Protein AF-A0A3B8RLW8-F1 (afdb_monomer_lite)

Sequence (137 aa):
NHTSWDNPWIQNKSWFTQDASGNIIHPPGTNWQDVADLNFDNQEMRNEMIKSMKYWVLNADVDGFRCDAADFVPYDFWKQAISELSKIEGKSLILLAEGARSDHFTAGFQMNYSWDFYTTIKNVFRDSYSASYLFST

Foldseek 3Di:
DWAFPPPPCVVVLLQFDADPVSHFADQPPDPPRRITHGDLVDPVNLVVVLVVVVCCCPPVVDQEDEAPPQVSHDLVSLLVSVVSNVPPPPHDHAYEYADDDPSNVVSPHPYYDNVVLVVQVCCVVPVVDDPVVNPVD

Secondary structure (DSSP, 8-state):
-EEETT-GGGGSGGGB-B-TTS-B-PPTTS--TTEEEB-TT-HHHHHHHHHHHHHHHHHS---EEEETTGGGS-HHHHHHHHHHHTTSTT---EEEESS--THHHHHT-SEE--HHHHHHHHHHHHH---GGGGG--

Radius of gyration: 17.68 Å; chains: 1; bounding box: 45×38×46 Å

Structure (mmCIF, N/CA/C/O backbone):
data_AF-A0A3B8RLW8-F1
#
_entry.id   AF-A0A3B8RLW8-F1
#
loop_
_atom_site.group_PDB
_atom_site.id
_atom_site.type_symbol
_atom_site.label_atom_id
_atom_site.label_alt_id
_atom_site.label_comp_id
_atom_site.label_asym_id
_atom_site.label_entity_id
_atom_site.label_seq_id
_atom_site.pdbx_PDB_ins_code
_atom_site.Cartn_x
_atom_site.Cartn_y
_atom_site.Cartn_z
_atom_site.occupancy
_atom_site.B_iso_or_equiv
_atom_site.auth_seq_id
_atom_site.auth_comp_id
_atom_site.auth_asym_id
_atom_site.auth_atom_id
_atom_site.pdbx_PDB_model_num
ATOM 1 N N . ASN A 1 1 ? -4.053 1.262 -2.255 1.00 96.38 1 ASN A N 1
ATOM 2 C CA . ASN A 1 1 ? -3.781 2.569 -2.898 1.00 96.38 1 ASN A CA 1
ATOM 3 C C . ASN A 1 1 ? -5.068 3.237 -3.374 1.00 96.38 1 ASN A C 1
ATOM 5 O O . ASN A 1 1 ? -5.200 4.425 -3.152 1.00 96.38 1 ASN A O 1
ATOM 9 N N . HIS A 1 2 ? -6.022 2.515 -3.962 1.00 98.50 2 HIS A N 1
ATOM 10 C CA . HIS A 1 2 ? -7.277 3.082 -4.470 1.00 98.50 2 HIS A CA 1
ATOM 11 C C . HIS A 1 2 ? -8.492 2.196 -4.131 1.00 98.50 2 HIS A C 1
ATOM 13 O O . HIS A 1 2 ? -8.325 1.071 -3.655 1.00 98.50 2 HIS A O 1
ATOM 19 N N . THR A 1 3 ? -9.709 2.682 -4.383 1.00 98.56 3 THR A N 1
ATOM 20 C CA . THR A 1 3 ? -10.949 1.878 -4.380 1.00 98.56 3 THR A CA 1
ATOM 21 C C . THR A 1 3 ? -11.717 2.074 -5.683 1.00 98.56 3 THR A C 1
ATOM 23 O O . THR A 1 3 ? -11.407 2.979 -6.446 1.00 98.56 3 THR A O 1
ATOM 26 N N . SER A 1 4 ? -12.767 1.293 -5.936 1.00 98.31 4 SER A N 1
ATOM 27 C CA . SER A 1 4 ? -13.720 1.631 -6.999 1.00 98.31 4 SER A CA 1
ATOM 28 C C . SER A 1 4 ? -14.462 2.943 -6.694 1.00 98.31 4 SER A C 1
ATOM 30 O O . SER A 1 4 ? -14.565 3.360 -5.534 1.00 98.31 4 SER A O 1
ATOM 32 N N . TRP A 1 5 ? -15.004 3.585 -7.732 1.00 98.38 5 TRP A N 1
ATOM 33 C CA . TRP A 1 5 ? -15.803 4.817 -7.625 1.00 98.38 5 TRP A CA 1
ATOM 34 C C . TRP A 1 5 ? -17.152 4.649 -6.911 1.00 98.38 5 TRP A C 1
ATOM 36 O O . TRP A 1 5 ? -17.754 5.635 -6.494 1.00 98.38 5 TRP A O 1
ATOM 46 N N . ASP A 1 6 ? -17.641 3.420 -6.777 1.00 98.00 6 ASP A N 1
ATOM 47 C CA . ASP A 1 6 ? -18.875 3.064 -6.068 1.00 98.00 6 ASP A CA 1
ATOM 48 C C . ASP A 1 6 ? -18.611 2.494 -4.664 1.00 98.00 6 ASP A C 1
ATOM 50 O O . ASP A 1 6 ? -19.539 2.066 -3.973 1.00 98.00 6 ASP A O 1
ATOM 54 N N . ASN A 1 7 ? -17.353 2.508 -4.211 1.00 98.44 7 ASN A N 1
ATOM 55 C CA . ASN A 1 7 ? -17.011 2.085 -2.864 1.00 98.44 7 ASN A CA 1
ATOM 56 C C . ASN A 1 7 ? -17.732 2.967 -1.822 1.00 98.44 7 ASN A C 1
ATOM 58 O O . ASN A 1 7 ? -17.714 4.194 -1.946 1.00 98.44 7 ASN A O 1
ATOM 62 N N . PRO A 1 8 ? -18.304 2.391 -0.746 1.00 98.31 8 PRO A N 1
ATOM 63 C CA . PRO A 1 8 ? -18.995 3.165 0.286 1.00 98.31 8 PRO A CA 1
ATOM 64 C C . PRO A 1 8 ? -18.164 4.295 0.915 1.00 98.31 8 PRO A C 1
ATOM 66 O O . PRO A 1 8 ? -18.730 5.291 1.367 1.00 98.31 8 PRO A O 1
ATOM 69 N N . TRP A 1 9 ? -16.832 4.183 0.929 1.00 98.38 9 TRP A N 1
ATOM 70 C CA . TRP A 1 9 ? -15.943 5.215 1.461 1.00 98.38 9 TRP A CA 1
ATOM 71 C C . TRP A 1 9 ? -15.991 6.517 0.664 1.00 98.38 9 TRP A C 1
ATOM 73 O O . TRP A 1 9 ? -15.675 7.551 1.240 1.00 98.38 9 TRP A O 1
ATOM 83 N N . ILE A 1 10 ? -16.443 6.514 -0.598 1.00 98.00 10 ILE A N 1
ATOM 84 C CA . ILE A 1 10 ? -16.569 7.714 -1.451 1.00 98.00 10 ILE A CA 1
ATOM 85 C C . ILE A 1 10 ? -17.413 8.820 -0.802 1.00 98.00 10 ILE A C 1
ATOM 87 O O . ILE A 1 10 ? -17.213 10.003 -1.083 1.00 98.00 10 ILE A O 1
ATOM 91 N N . GLN A 1 11 ? -18.320 8.463 0.115 1.00 97.25 11 GLN A N 1
ATOM 92 C CA . GLN A 1 11 ? -19.075 9.437 0.910 1.00 97.25 11 GLN A CA 1
ATOM 93 C C . GLN A 1 11 ? -18.160 10.321 1.783 1.00 97.25 11 GLN A C 1
ATOM 95 O O . GLN A 1 11 ? -18.467 11.487 2.023 1.00 97.25 11 GLN A O 1
ATOM 100 N N . ASN A 1 12 ? -17.001 9.804 2.198 1.00 98.00 12 ASN A N 1
ATOM 101 C CA . ASN A 1 12 ? -15.956 10.523 2.922 1.00 98.00 12 ASN A CA 1
ATOM 102 C C . ASN A 1 12 ? -14.918 11.078 1.940 1.00 98.00 12 ASN A C 1
ATOM 104 O O . ASN A 1 12 ? -13.799 10.579 1.858 1.00 98.00 12 ASN A O 1
ATOM 108 N N . LYS A 1 13 ? -15.254 12.137 1.195 1.00 97.69 13 LYS A N 1
ATOM 109 C CA . LYS A 1 13 ? -14.352 12.684 0.160 1.00 97.69 13 LYS A CA 1
ATOM 110 C C . LYS A 1 13 ? -12.928 12.980 0.654 1.00 97.69 13 LYS A C 1
ATOM 112 O O . LYS A 1 13 ? -11.983 12.834 -0.112 1.00 97.69 13 LYS A O 1
ATOM 117 N N . SER A 1 14 ? -12.751 13.383 1.916 1.00 98.19 14 SER A N 1
ATOM 118 C CA . SER A 1 14 ? -11.433 13.672 2.511 1.00 98.19 14 SER A CA 1
ATOM 119 C C . SER A 1 14 ? -10.517 12.448 2.642 1.00 98.19 14 SER A C 1
ATOM 121 O O . SER A 1 14 ? -9.323 12.613 2.892 1.00 98.19 14 SER A O 1
ATOM 123 N N . TRP A 1 15 ? -11.056 11.235 2.494 1.00 98.69 15 TRP A N 1
ATOM 124 C CA . TRP A 1 15 ? -10.301 9.980 2.465 1.00 98.69 15 TRP A CA 1
ATOM 125 C C . TRP A 1 15 ? -9.667 9.708 1.099 1.00 98.69 15 TRP A C 1
ATOM 127 O O . TRP A 1 15 ? -8.902 8.757 0.962 1.00 98.69 15 TRP A O 1
ATOM 137 N N . PHE A 1 16 ? -9.959 10.544 0.104 1.00 98.81 16 PHE A N 1
ATOM 138 C CA . PHE A 1 16 ? -9.465 10.428 -1.259 1.00 98.81 16 PHE A CA 1
ATOM 139 C C . PHE A 1 16 ? -8.644 11.647 -1.656 1.00 98.81 16 PHE A C 1
ATOM 141 O O . PHE A 1 16 ? -8.858 12.752 -1.144 1.00 98.81 16 PHE A O 1
ATOM 148 N N . THR A 1 17 ? -7.704 11.443 -2.574 1.00 98.50 17 THR A N 1
ATOM 149 C CA . THR A 1 17 ? -6.955 12.535 -3.194 1.00 98.50 17 THR A CA 1
ATOM 150 C C . THR A 1 17 ? -7.911 13.355 -4.054 1.00 98.50 17 THR A C 1
ATOM 152 O O . THR A 1 17 ? -8.772 12.805 -4.748 1.00 98.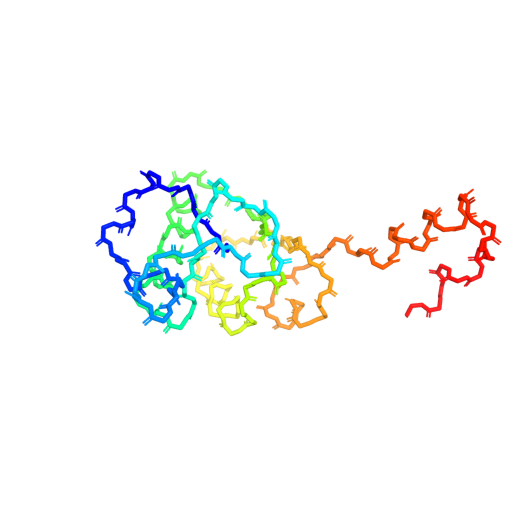50 17 THR A O 1
ATOM 155 N N . GLN A 1 18 ? -7.784 14.680 -3.996 1.00 98.38 18 GLN A N 1
ATOM 156 C CA . GLN A 1 18 ? -8.669 15.606 -4.697 1.00 98.38 18 GLN A CA 1
ATOM 157 C C . GLN A 1 18 ? -7.886 16.564 -5.594 1.00 98.38 18 GLN A C 1
ATOM 159 O O . GLN A 1 18 ? -6.755 16.940 -5.286 1.00 98.38 18 GLN A O 1
ATOM 164 N N . ASP A 1 19 ? -8.510 16.984 -6.692 1.00 97.50 19 ASP A N 1
ATOM 165 C CA . ASP A 1 19 ? -8.034 18.108 -7.491 1.00 97.50 19 ASP A CA 1
ATOM 166 C C . ASP A 1 19 ? -8.255 19.452 -6.768 1.00 97.50 19 ASP A C 1
ATOM 168 O O . ASP A 1 19 ? -8.865 19.539 -5.700 1.00 97.50 19 ASP A O 1
ATOM 172 N N . ALA A 1 20 ? -7.788 20.543 -7.380 1.00 97.19 20 ALA A N 1
ATOM 173 C CA . ALA A 1 20 ? -7.939 21.891 -6.830 1.00 97.19 20 ALA A CA 1
ATOM 174 C C . ALA A 1 20 ? -9.404 22.362 -6.693 1.00 97.19 20 ALA A C 1
ATOM 176 O O . ALA A 1 20 ? -9.663 23.350 -6.010 1.00 97.19 20 ALA A O 1
ATOM 177 N N . SER A 1 21 ? -10.353 21.682 -7.342 1.00 97.50 21 SER A N 1
ATOM 178 C CA . SER A 1 21 ? -11.790 21.962 -7.249 1.00 97.50 21 SER A CA 1
ATOM 179 C C . SER A 1 21 ? -12.496 21.077 -6.212 1.00 97.50 21 SER A C 1
ATOM 181 O O . SER A 1 21 ? -13.708 21.201 -6.032 1.00 97.50 21 SER A O 1
ATOM 183 N N . GLY A 1 22 ? -11.766 20.195 -5.518 1.00 96.75 22 GLY A N 1
ATOM 184 C CA . GLY A 1 22 ? -12.314 19.269 -4.528 1.00 96.75 22 GLY A CA 1
ATOM 185 C C . GLY A 1 22 ? -12.973 18.022 -5.130 1.00 96.75 22 GLY A C 1
ATOM 186 O O . GLY A 1 22 ? -13.745 17.337 -4.447 1.00 96.75 22 GLY A O 1
ATOM 187 N N . ASN A 1 23 ? -12.721 17.718 -6.408 1.00 97.94 23 ASN A N 1
ATOM 188 C CA . ASN A 1 23 ? -13.180 16.473 -7.021 1.00 97.94 23 ASN A CA 1
ATOM 189 C C . ASN A 1 23 ? -12.194 15.353 -6.712 1.00 97.94 23 ASN A C 1
ATOM 191 O O . ASN A 1 23 ? -10.988 15.556 -6.808 1.00 97.94 23 ASN A O 1
ATOM 195 N N . ILE A 1 24 ? -12.706 14.167 -6.387 1.00 98.56 24 ILE A N 1
ATOM 196 C CA . ILE A 1 24 ? -11.872 12.973 -6.227 1.00 98.56 24 ILE A CA 1
ATOM 197 C C . ILE A 1 24 ? -11.243 12.620 -7.577 1.00 98.56 24 ILE A C 1
ATOM 199 O O . ILE A 1 24 ? -11.927 12.660 -8.601 1.00 98.56 24 ILE A O 1
ATOM 203 N N . ILE A 1 25 ? -9.964 12.256 -7.565 1.00 98.56 25 ILE A N 1
ATOM 204 C CA . ILE A 1 25 ? -9.215 11.863 -8.761 1.00 98.56 25 ILE A CA 1
ATOM 205 C C . ILE A 1 25 ? -8.792 10.394 -8.706 1.00 98.56 25 ILE A C 1
ATOM 207 O O . ILE A 1 25 ? -8.769 9.769 -7.645 1.00 98.56 25 ILE A O 1
ATOM 211 N N . HIS A 1 26 ? -8.450 9.841 -9.867 1.00 98.44 26 HIS A N 1
ATOM 212 C CA . HIS A 1 26 ? -7.753 8.561 -9.953 1.00 98.44 26 HIS A CA 1
ATOM 213 C C . HIS A 1 26 ? -6.262 8.719 -9.596 1.00 98.44 26 HIS A C 1
ATOM 215 O O . HIS A 1 26 ? -5.766 9.850 -9.558 1.00 98.44 26 HIS A O 1
ATOM 221 N N . PRO A 1 27 ? -5.520 7.616 -9.363 1.00 98.19 27 PRO A N 1
ATOM 222 C CA . PRO A 1 27 ? -4.117 7.682 -8.956 1.00 98.19 27 PRO A CA 1
ATOM 223 C C . PRO A 1 27 ? -3.255 8.502 -9.933 1.00 98.19 27 PRO A C 1
ATOM 225 O O . PRO A 1 27 ? -3.155 8.139 -11.116 1.00 98.19 27 PRO A O 1
ATOM 228 N N . PRO A 1 28 ? -2.622 9.604 -9.480 1.00 96.00 28 PRO A N 1
ATOM 229 C CA . PRO A 1 28 ? -1.829 10.472 -10.345 1.00 96.00 28 PRO A CA 1
ATOM 230 C C . PRO A 1 28 ? -0.703 9.725 -11.067 1.00 96.00 28 PRO A C 1
ATOM 232 O O . PRO A 1 28 ? -0.074 8.825 -10.518 1.00 96.00 28 PRO A O 1
ATOM 235 N N . GLY A 1 29 ? -0.425 10.111 -12.316 1.00 96.06 29 GLY A N 1
ATOM 236 C CA . GLY A 1 29 ? 0.623 9.477 -13.129 1.00 96.06 29 GLY A CA 1
ATOM 237 C C . GLY A 1 29 ? 0.244 8.111 -13.713 1.00 96.06 29 GLY A C 1
ATOM 238 O O . GLY A 1 29 ? 1.084 7.468 -14.338 1.00 96.06 29 GLY A O 1
ATOM 239 N N . THR A 1 30 ? -1.010 7.681 -13.555 1.00 96.94 30 THR A N 1
ATOM 240 C CA . THR A 1 30 ? -1.536 6.429 -14.117 1.00 96.94 30 THR A CA 1
ATOM 241 C C . THR A 1 30 ? -2.662 6.686 -15.122 1.00 96.94 30 THR A C 1
ATOM 243 O O . THR A 1 30 ? -3.159 7.806 -15.271 1.00 96.94 30 THR A O 1
ATOM 246 N N . ASN A 1 31 ? -3.088 5.624 -15.807 1.00 96.56 31 ASN A N 1
ATOM 247 C CA . ASN A 1 31 ? -4.283 5.594 -16.649 1.00 96.56 31 ASN A CA 1
ATOM 248 C C . ASN A 1 31 ? -5.450 4.815 -16.007 1.00 96.56 31 ASN A C 1
ATOM 250 O O . ASN A 1 31 ? -6.366 4.413 -16.724 1.00 96.56 31 ASN A O 1
ATOM 254 N N . TRP A 1 32 ? -5.421 4.588 -14.690 1.00 97.88 32 TRP A N 1
ATOM 255 C CA . TRP A 1 32 ? -6.399 3.770 -13.959 1.00 97.88 32 TRP A CA 1
ATOM 256 C C . TRP A 1 32 ? -7.692 4.548 -13.676 1.00 97.88 32 TRP A C 1
ATOM 258 O O . TRP A 1 32 ? -7.999 4.896 -12.542 1.00 97.88 32 TRP A O 1
ATOM 268 N N . GLN A 1 33 ? -8.428 4.896 -14.731 1.00 97.75 33 GLN A N 1
ATOM 269 C CA . GLN A 1 33 ? -9.611 5.767 -14.646 1.00 97.75 33 GLN A CA 1
ATOM 270 C C . GLN A 1 33 ? -10.827 5.108 -13.975 1.00 97.75 33 GLN A C 1
ATOM 272 O O . GLN A 1 33 ? -11.813 5.777 -13.681 1.00 97.75 33 GLN A O 1
ATOM 277 N N . ASP A 1 34 ? -10.783 3.804 -13.738 1.00 97.94 34 ASP A N 1
ATOM 278 C CA . ASP A 1 34 ? -11.833 3.000 -13.116 1.00 97.94 34 ASP A CA 1
ATOM 279 C C . ASP A 1 34 ? -11.768 2.976 -11.578 1.00 97.94 34 ASP A C 1
ATOM 281 O O . ASP A 1 34 ? -12.665 2.428 -10.933 1.00 97.94 34 ASP A O 1
ATOM 285 N N . VAL A 1 35 ? -10.756 3.615 -10.984 1.00 98.62 35 VAL A N 1
ATOM 286 C CA . VAL A 1 35 ? -10.529 3.637 -9.534 1.00 98.62 35 VAL A CA 1
ATOM 287 C C . VAL A 1 35 ? -10.235 5.044 -9.005 1.00 98.62 35 VAL A C 1
ATOM 289 O O . VAL A 1 35 ? -9.686 5.898 -9.697 1.00 98.62 35 VAL A O 1
ATOM 292 N N . ALA A 1 36 ? -10.590 5.269 -7.743 1.00 98.75 36 ALA A N 1
ATOM 293 C CA . ALA A 1 36 ? -10.430 6.505 -6.991 1.00 98.75 36 ALA A CA 1
ATOM 294 C C . ALA A 1 36 ? -9.252 6.402 -6.010 1.00 98.75 36 ALA A C 1
ATOM 296 O O . ALA A 1 36 ? -9.182 5.462 -5.214 1.00 98.75 36 ALA A O 1
ATOM 297 N N . ASP A 1 37 ? -8.339 7.370 -6.046 1.00 98.75 37 ASP A N 1
ATOM 298 C CA . ASP A 1 37 ? -7.099 7.366 -5.264 1.00 98.75 37 ASP A CA 1
ATOM 299 C C . ASP A 1 37 ? -7.332 7.691 -3.786 1.00 98.75 37 ASP A C 1
ATOM 301 O O . ASP A 1 37 ? -7.958 8.701 -3.459 1.00 98.75 37 ASP A O 1
ATOM 305 N N . LEU A 1 38 ? -6.814 6.861 -2.879 1.00 98.75 38 LEU A N 1
ATOM 306 C CA . LEU A 1 38 ? -6.930 7.101 -1.441 1.00 98.75 38 LEU A CA 1
ATOM 307 C C . LEU A 1 38 ? -5.873 8.100 -0.967 1.00 98.75 38 LEU A C 1
ATOM 309 O O . LEU A 1 38 ? -4.689 7.977 -1.270 1.00 98.75 38 LEU A O 1
ATOM 313 N N . ASN A 1 39 ? -6.292 9.028 -0.113 1.00 98.62 39 ASN A N 1
ATOM 314 C CA . ASN A 1 39 ? -5.418 10.016 0.498 1.00 98.62 39 ASN A CA 1
ATOM 315 C C . ASN A 1 39 ? -4.787 9.473 1.789 1.00 98.62 39 ASN A C 1
ATOM 317 O O . ASN A 1 39 ? -5.415 9.477 2.851 1.00 98.62 39 ASN A O 1
ATOM 321 N N . PHE A 1 40 ? -3.524 9.053 1.716 1.00 98.50 40 PHE A N 1
ATOM 322 C CA . PHE A 1 40 ? -2.772 8.540 2.868 1.00 98.50 40 PHE A CA 1
ATOM 323 C C . PHE A 1 40 ? -2.293 9.612 3.861 1.00 98.50 40 PHE A C 1
ATOM 325 O O . PHE A 1 40 ? -1.757 9.248 4.905 1.00 98.50 40 PHE A O 1
ATOM 332 N N . ASP A 1 41 ? -2.559 10.899 3.627 1.00 98.31 41 ASP A N 1
ATOM 333 C CA . ASP A 1 41 ? -2.407 11.926 4.667 1.00 98.31 41 ASP A CA 1
ATOM 334 C C . ASP A 1 41 ? -3.597 11.919 5.647 1.00 98.31 41 ASP A C 1
ATOM 336 O O . ASP A 1 41 ? -3.518 12.462 6.752 1.00 98.31 41 ASP A O 1
ATOM 340 N N . ASN A 1 42 ? -4.715 11.277 5.280 1.00 98.62 42 ASN A N 1
ATOM 341 C CA . ASN A 1 42 ? -5.890 11.174 6.137 1.00 98.62 42 ASN A CA 1
ATOM 342 C C . ASN A 1 42 ? -5.734 10.052 7.179 1.00 98.62 42 ASN A C 1
ATOM 344 O O . ASN A 1 42 ? -5.801 8.859 6.869 1.00 98.62 42 ASN A O 1
ATOM 348 N N . GLN A 1 43 ? -5.581 10.434 8.448 1.00 98.50 43 GLN A N 1
ATOM 349 C CA . GLN A 1 43 ? -5.331 9.470 9.519 1.00 98.50 43 GLN A CA 1
ATOM 350 C C . GLN A 1 43 ? -6.541 8.583 9.860 1.00 98.50 43 GLN A C 1
ATOM 352 O O . GLN A 1 43 ? -6.355 7.438 10.275 1.00 98.50 43 GLN A O 1
ATOM 357 N N . GLU A 1 44 ? -7.771 9.069 9.671 1.00 98.69 44 GLU A N 1
ATOM 358 C CA . GLU A 1 44 ? -8.983 8.267 9.887 1.00 98.69 44 GLU A CA 1
ATOM 359 C C . GLU A 1 44 ? -9.085 7.147 8.848 1.00 98.69 44 GLU A C 1
ATOM 361 O O . GLU A 1 44 ? -9.288 5.989 9.216 1.00 98.69 44 GLU A O 1
ATOM 366 N N . MET A 1 45 ? -8.832 7.467 7.575 1.00 98.56 45 MET A N 1
ATOM 367 C CA . MET A 1 45 ? -8.770 6.486 6.491 1.00 98.56 45 MET A CA 1
ATOM 368 C C . MET A 1 45 ? -7.700 5.423 6.764 1.00 98.56 45 MET A C 1
ATOM 370 O O . MET A 1 45 ? -7.983 4.227 6.691 1.00 98.56 45 MET A O 1
ATOM 374 N N . ARG A 1 46 ? -6.482 5.837 7.157 1.00 98.81 46 ARG A N 1
ATOM 375 C CA . ARG A 1 46 ? -5.398 4.901 7.517 1.00 98.81 46 ARG A CA 1
ATOM 376 C C . ARG A 1 46 ? -5.829 3.933 8.611 1.00 98.81 46 ARG A C 1
ATOM 378 O O . ARG A 1 46 ? -5.578 2.732 8.507 1.00 98.81 46 ARG A O 1
ATOM 385 N N . ASN A 1 47 ? -6.479 4.446 9.653 1.00 98.81 47 ASN A N 1
ATOM 386 C CA . ASN A 1 47 ? -6.948 3.627 10.763 1.00 98.81 47 ASN A CA 1
ATOM 387 C C . ASN A 1 47 ? -8.034 2.635 10.312 1.00 98.81 47 ASN A C 1
ATOM 389 O O . ASN A 1 47 ? -7.992 1.475 10.725 1.00 98.81 47 ASN A O 1
ATOM 393 N N . GLU A 1 48 ? -8.958 3.043 9.436 1.00 98.69 48 GLU A N 1
ATOM 394 C CA . GLU A 1 48 ? -9.985 2.145 8.894 1.00 98.69 48 GLU A CA 1
ATOM 395 C C . GLU A 1 48 ? -9.391 1.078 7.958 1.00 98.69 48 GLU A C 1
ATOM 397 O O . GLU A 1 48 ? -9.794 -0.086 8.014 1.00 98.69 48 GLU A O 1
ATOM 402 N N . MET A 1 49 ? -8.373 1.418 7.161 1.00 98.75 49 MET A N 1
ATOM 403 C CA . MET A 1 49 ? -7.629 0.448 6.350 1.00 98.75 49 MET A CA 1
ATOM 404 C C . MET A 1 49 ? -6.941 -0.599 7.234 1.00 98.75 49 MET A C 1
ATOM 406 O O . MET A 1 49 ? -7.105 -1.800 7.021 1.00 98.75 49 MET A O 1
ATOM 410 N N . ILE A 1 50 ? -6.227 -0.169 8.281 1.00 98.88 50 ILE A N 1
ATOM 411 C CA . ILE A 1 50 ? -5.570 -1.082 9.231 1.00 98.88 50 ILE A CA 1
ATOM 412 C C . ILE A 1 50 ? -6.606 -1.959 9.940 1.00 98.88 50 ILE A C 1
ATOM 414 O O . ILE A 1 50 ? -6.404 -3.164 10.083 1.00 98.88 50 ILE A O 1
ATOM 418 N N . LYS A 1 51 ? -7.736 -1.384 10.359 1.00 98.81 51 LYS A N 1
ATOM 419 C CA . LYS A 1 51 ? -8.852 -2.133 10.947 1.00 98.81 51 LYS A CA 1
ATOM 420 C C . LYS A 1 51 ? -9.406 -3.178 9.976 1.00 98.81 51 LYS A C 1
ATOM 422 O O . LYS A 1 51 ? -9.653 -4.306 10.394 1.00 98.81 51 LYS A O 1
ATOM 427 N N . SER A 1 52 ? -9.532 -2.839 8.696 1.00 98.44 52 SER A N 1
ATOM 428 C CA . SER A 1 52 ? -9.964 -3.768 7.645 1.00 98.44 52 SER A CA 1
ATOM 429 C C . SER A 1 52 ? -8.963 -4.913 7.456 1.00 98.44 52 SER A C 1
ATOM 431 O O . SER A 1 52 ? -9.364 -6.072 7.388 1.00 98.44 52 SER A O 1
ATOM 433 N N . MET A 1 53 ? -7.655 -4.634 7.462 1.00 98.69 53 MET A N 1
ATOM 434 C CA . MET A 1 53 ? -6.624 -5.682 7.427 1.00 98.69 53 MET A CA 1
ATOM 435 C C . MET A 1 53 ? -6.693 -6.586 8.669 1.00 98.69 53 MET A C 1
ATOM 437 O O . MET A 1 53 ? -6.689 -7.810 8.543 1.00 98.69 53 MET A O 1
ATOM 441 N N . LYS A 1 54 ? -6.826 -6.007 9.873 1.00 98.69 54 LYS A N 1
ATOM 442 C CA . LYS A 1 54 ? -6.989 -6.772 11.123 1.00 98.69 54 LYS A CA 1
ATOM 443 C C . LYS A 1 54 ? -8.237 -7.650 11.096 1.00 98.69 54 LYS A C 1
ATOM 445 O O . LYS A 1 54 ? -8.185 -8.772 11.589 1.00 98.69 54 LYS A O 1
ATOM 450 N N . TYR A 1 55 ? -9.341 -7.172 10.517 1.00 98.62 55 TYR A N 1
ATOM 451 C CA . TYR A 1 55 ? -10.567 -7.959 10.389 1.00 98.62 55 TYR A CA 1
ATOM 452 C C . TYR A 1 55 ? -10.308 -9.280 9.660 1.00 98.62 55 TYR A C 1
ATOM 454 O O . TYR A 1 55 ? -10.686 -10.326 10.183 1.00 98.62 55 TYR A O 1
ATOM 462 N N . TRP A 1 56 ? -9.614 -9.247 8.519 1.00 98.69 56 TRP A N 1
ATOM 463 C CA . TRP A 1 56 ? -9.290 -10.456 7.758 1.00 98.69 56 TRP A CA 1
ATOM 464 C C . TRP A 1 56 ? -8.419 -11.432 8.548 1.00 98.69 56 TRP A C 1
ATOM 466 O O . TRP A 1 56 ? -8.701 -12.626 8.552 1.00 98.69 56 TRP A O 1
ATOM 476 N N . VAL A 1 57 ? -7.414 -10.939 9.274 1.00 98.44 57 VAL A N 1
ATOM 477 C CA . VAL A 1 57 ? -6.559 -11.802 10.107 1.00 98.44 57 VAL A CA 1
ATOM 478 C C . VAL A 1 57 ? -7.347 -12.427 11.259 1.00 98.44 57 VAL A C 1
ATOM 480 O O . VAL A 1 57 ? -7.207 -13.613 11.523 1.00 98.44 57 VAL A O 1
ATOM 483 N N . LEU A 1 58 ? -8.180 -11.645 11.949 1.00 98.25 58 LEU A N 1
ATOM 484 C CA . LEU A 1 58 ? -8.861 -12.087 13.170 1.00 98.25 58 LEU A CA 1
ATOM 485 C C . LEU A 1 58 ? -10.127 -12.912 12.905 1.00 98.25 58 LEU A C 1
ATOM 487 O O . LEU A 1 58 ? -10.477 -13.755 13.723 1.00 98.25 58 LEU A O 1
ATOM 491 N N . ASN A 1 59 ? -10.839 -12.649 11.806 1.00 98.31 59 ASN A N 1
ATOM 492 C CA . ASN A 1 59 ? -12.154 -13.248 11.542 1.00 98.31 59 ASN A CA 1
ATOM 493 C C . ASN A 1 59 ? -12.126 -14.275 10.412 1.00 98.31 59 ASN A C 1
ATOM 495 O O . ASN A 1 59 ? -12.950 -15.185 10.407 1.00 98.31 59 ASN A O 1
ATOM 499 N N . ALA A 1 60 ? -11.210 -14.123 9.455 1.00 97.69 60 ALA A N 1
ATOM 500 C CA . ALA A 1 60 ? -11.039 -15.066 8.352 1.00 97.69 60 ALA A CA 1
ATOM 501 C C . ALA A 1 60 ? -9.742 -15.879 8.465 1.00 97.69 60 ALA A C 1
ATOM 503 O O . ALA A 1 60 ? -9.462 -16.692 7.591 1.00 97.69 60 ALA A O 1
ATOM 504 N N . ASP A 1 61 ? -8.970 -15.659 9.532 1.00 97.75 61 ASP A N 1
ATOM 505 C CA . ASP A 1 61 ? -7.779 -16.428 9.889 1.00 97.75 61 ASP A CA 1
ATOM 506 C C . ASP A 1 61 ? -6.668 -16.434 8.824 1.00 97.75 61 ASP A C 1
ATOM 508 O O . ASP A 1 61 ? -5.819 -17.317 8.827 1.00 97.75 61 ASP A O 1
ATOM 512 N N . VAL A 1 62 ? -6.624 -15.434 7.932 1.00 98.44 62 VAL A N 1
ATOM 513 C CA . VAL A 1 62 ? -5.614 -15.387 6.861 1.00 98.44 62 VAL A CA 1
ATOM 514 C C . VAL A 1 62 ? -4.191 -15.276 7.417 1.00 98.44 62 VAL A C 1
ATOM 516 O O . VAL A 1 62 ? -3.946 -14.617 8.431 1.00 98.44 62 VAL A O 1
ATOM 519 N N . ASP A 1 63 ? -3.238 -15.875 6.705 1.00 98.44 63 ASP A N 1
ATOM 520 C CA . ASP A 1 63 ? -1.829 -15.940 7.117 1.00 98.44 63 ASP A CA 1
ATOM 521 C C . ASP A 1 63 ? -0.951 -14.864 6.474 1.00 98.44 63 ASP A C 1
ATOM 523 O O . ASP A 1 63 ? 0.270 -14.883 6.613 1.00 98.44 63 ASP A O 1
ATOM 527 N N . GLY A 1 64 ? -1.532 -13.918 5.736 1.00 98.25 64 GLY A N 1
ATOM 528 C CA . GLY A 1 64 ? -0.731 -12.930 5.033 1.00 98.25 64 GLY A CA 1
ATOM 529 C C . GLY A 1 64 ? -1.482 -12.059 4.044 1.00 98.25 64 GLY A C 1
ATOM 530 O O . GLY A 1 64 ? -2.678 -12.227 3.809 1.00 98.25 64 GLY A O 1
ATOM 531 N N . PHE A 1 65 ? -0.737 -11.134 3.443 1.00 98.81 65 PHE A N 1
ATOM 532 C CA . PHE A 1 65 ? -1.230 -10.210 2.431 1.00 98.81 65 PHE A CA 1
ATOM 533 C C . PHE A 1 65 ? -0.222 -10.048 1.300 1.00 98.81 65 PHE A C 1
ATOM 535 O O . PHE A 1 65 ? 0.977 -9.866 1.524 1.00 98.81 65 PHE A O 1
ATOM 542 N N . ARG A 1 66 ? -0.742 -10.015 0.073 1.00 98.69 66 ARG A N 1
ATOM 543 C CA . ARG A 1 66 ? -0.074 -9.379 -1.059 1.00 98.69 66 ARG A CA 1
ATOM 544 C C . ARG A 1 66 ? -0.652 -7.975 -1.202 1.00 98.69 66 ARG A C 1
ATOM 546 O O . ARG A 1 66 ? -1.841 -7.832 -1.472 1.00 98.69 66 ARG A O 1
ATOM 553 N N . CYS A 1 67 ? 0.178 -6.955 -1.034 1.00 98.62 67 CYS A N 1
ATOM 554 C CA . CYS A 1 67 ? -0.227 -5.555 -1.112 1.00 98.62 67 CYS A CA 1
ATOM 555 C C . CYS A 1 67 ? -0.008 -5.011 -2.525 1.00 98.62 67 CYS A C 1
ATOM 557 O O . CYS A 1 67 ? 1.128 -4.954 -2.991 1.00 98.62 67 CYS A O 1
ATOM 559 N N . ASP A 1 68 ? -1.102 -4.638 -3.185 1.00 98.31 68 ASP A N 1
ATOM 560 C CA . ASP A 1 68 ? -1.120 -4.087 -4.542 1.00 98.31 68 ASP A CA 1
ATOM 561 C C . ASP A 1 68 ? -0.470 -2.708 -4.638 1.00 98.31 68 ASP A C 1
ATOM 563 O O . ASP A 1 68 ? -0.638 -1.887 -3.727 1.00 98.31 68 ASP A O 1
ATOM 567 N N . ALA A 1 69 ? 0.270 -2.492 -5.733 1.00 97.12 69 ALA A N 1
ATOM 568 C CA . ALA A 1 69 ? 0.921 -1.235 -6.087 1.00 97.12 69 ALA A CA 1
ATOM 569 C C . ALA A 1 69 ? 1.541 -0.539 -4.862 1.00 97.12 69 ALA A C 1
ATOM 571 O O . ALA A 1 69 ? 1.316 0.645 -4.601 1.00 97.12 69 ALA A O 1
ATOM 572 N N . ALA A 1 70 ? 2.304 -1.297 -4.070 1.00 98.19 70 ALA A N 1
ATOM 573 C CA . ALA A 1 70 ? 2.769 -0.889 -2.749 1.00 98.19 70 ALA A CA 1
ATOM 574 C C . ALA A 1 70 ? 3.651 0.369 -2.794 1.00 98.19 70 ALA A C 1
ATOM 576 O O . ALA A 1 70 ? 3.687 1.126 -1.822 1.00 98.19 70 ALA A O 1
ATOM 577 N N . ASP A 1 71 ? 4.315 0.619 -3.927 1.00 97.31 71 ASP A N 1
ATOM 578 C CA . ASP A 1 71 ? 5.110 1.826 -4.185 1.00 97.31 71 ASP A CA 1
ATOM 579 C C . ASP A 1 71 ? 4.263 3.114 -4.237 1.00 97.31 71 ASP A C 1
ATOM 581 O O . ASP A 1 71 ? 4.785 4.188 -3.939 1.00 97.31 71 ASP A O 1
ATOM 585 N N . PHE A 1 72 ? 2.960 3.021 -4.541 1.00 97.75 72 PHE A N 1
ATOM 586 C CA . PHE A 1 72 ? 2.013 4.151 -4.518 1.00 97.75 72 PHE A CA 1
ATOM 587 C C . PHE A 1 72 ? 1.513 4.482 -3.109 1.00 97.75 72 PHE A C 1
ATOM 589 O O . PHE A 1 72 ? 0.785 5.452 -2.919 1.00 97.75 72 PHE A O 1
ATOM 596 N N . VAL A 1 73 ? 1.879 3.679 -2.111 1.00 98.50 73 VAL A N 1
ATOM 597 C CA . VAL A 1 73 ? 1.484 3.891 -0.721 1.00 98.50 73 VAL A CA 1
ATOM 598 C C . VAL A 1 73 ? 2.710 4.340 0.096 1.00 98.50 73 VAL A C 1
ATOM 600 O O . VAL A 1 73 ? 3.801 3.765 -0.052 1.00 98.50 73 VAL A O 1
ATOM 603 N N . PRO A 1 74 ? 2.581 5.374 0.950 1.00 98.44 74 PRO A N 1
ATOM 604 C CA . PRO A 1 74 ? 3.698 5.886 1.737 1.00 98.44 74 PRO A CA 1
ATOM 605 C C . PRO A 1 74 ? 4.321 4.839 2.666 1.00 98.44 74 PRO A C 1
ATOM 607 O O . PRO A 1 74 ? 3.635 4.008 3.266 1.00 98.44 74 PRO A O 1
ATOM 610 N N . TYR A 1 75 ? 5.645 4.904 2.814 1.00 98.56 75 TYR A N 1
ATOM 611 C CA . TYR A 1 75 ? 6.413 4.024 3.699 1.00 98.56 75 TYR A CA 1
ATOM 612 C C . TYR A 1 75 ? 5.911 4.045 5.151 1.00 98.56 75 TYR A C 1
ATOM 614 O O . TYR A 1 75 ? 5.822 3.004 5.802 1.00 98.56 75 TYR A O 1
ATOM 622 N N . ASP A 1 76 ? 5.576 5.222 5.679 1.00 98.62 76 ASP A N 1
ATOM 623 C CA . ASP A 1 76 ? 5.167 5.386 7.071 1.00 98.62 76 ASP A CA 1
ATOM 624 C C . ASP A 1 76 ? 3.792 4.757 7.349 1.00 98.62 76 ASP A C 1
ATOM 626 O O . ASP A 1 76 ? 3.577 4.228 8.444 1.00 98.62 76 ASP A O 1
ATOM 630 N N . PHE A 1 77 ? 2.891 4.730 6.358 1.00 98.81 77 PHE A N 1
ATOM 631 C CA . PHE A 1 77 ? 1.673 3.927 6.441 1.00 98.81 77 PHE A CA 1
ATOM 632 C C . PHE A 1 77 ? 2.001 2.442 6.546 1.00 98.81 77 PHE A C 1
ATOM 634 O O . PHE A 1 77 ? 1.495 1.782 7.454 1.00 98.81 77 PHE A O 1
ATOM 641 N N . TRP A 1 78 ? 2.865 1.917 5.674 1.00 98.81 78 TRP A N 1
ATOM 642 C CA . TRP A 1 78 ? 3.225 0.500 5.725 1.00 98.81 78 TRP A CA 1
ATOM 643 C C . TRP A 1 78 ? 3.860 0.119 7.055 1.00 98.81 78 TRP A C 1
ATOM 645 O O . TRP A 1 78 ? 3.444 -0.859 7.673 1.00 98.81 78 TRP A O 1
ATOM 655 N N . LYS A 1 79 ? 4.789 0.939 7.551 1.00 98.81 79 LYS A N 1
ATOM 656 C CA . LYS A 1 79 ? 5.403 0.742 8.865 1.00 98.81 79 LYS A CA 1
ATOM 657 C C . LYS A 1 79 ? 4.354 0.705 9.980 1.00 98.81 79 LYS A C 1
ATOM 659 O O . LYS A 1 79 ? 4.417 -0.162 10.850 1.00 98.81 79 LYS A O 1
ATOM 664 N N . GL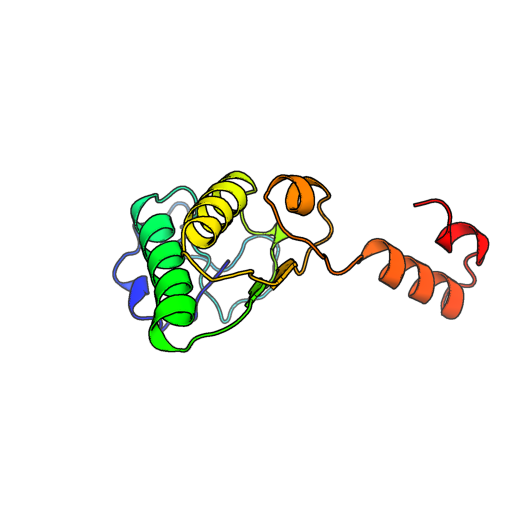N A 1 80 ? 3.385 1.624 9.959 1.00 98.81 80 GLN A N 1
ATOM 665 C CA . GLN A 1 80 ? 2.290 1.639 10.929 1.00 98.81 80 GLN A CA 1
ATOM 666 C C . GLN A 1 80 ? 1.430 0.372 10.815 1.00 98.81 80 GLN A C 1
ATOM 668 O O . GLN A 1 80 ? 1.220 -0.313 11.812 1.00 98.81 80 GLN A O 1
ATOM 673 N N . ALA A 1 81 ? 0.945 0.048 9.616 1.00 98.81 81 ALA A N 1
ATOM 674 C CA . ALA A 1 81 ? 0.043 -1.075 9.382 1.00 98.81 81 ALA A CA 1
ATOM 675 C C . ALA A 1 81 ? 0.679 -2.411 9.778 1.00 98.81 81 ALA A C 1
ATOM 677 O O . ALA A 1 81 ? 0.076 -3.193 10.512 1.00 98.81 81 ALA A O 1
ATOM 678 N N . ILE A 1 82 ? 1.926 -2.644 9.368 1.00 98.75 82 ILE A N 1
ATOM 679 C CA . ILE A 1 82 ? 2.657 -3.872 9.682 1.00 98.75 82 ILE A CA 1
ATOM 680 C C . 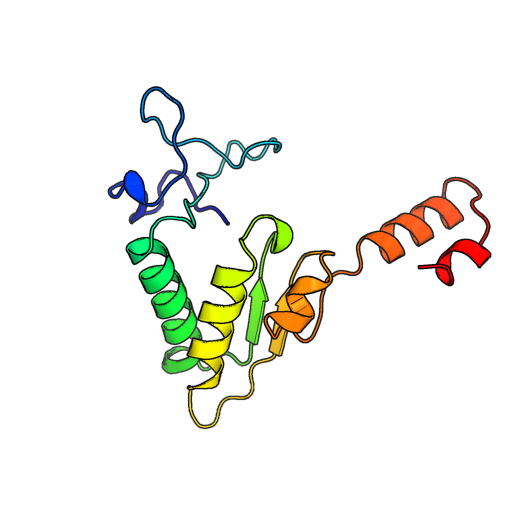ILE A 1 82 ? 2.937 -3.964 11.184 1.00 98.75 82 ILE A C 1
ATOM 682 O O . ILE A 1 82 ? 2.721 -5.020 11.778 1.00 98.75 82 ILE A O 1
ATOM 686 N N . SER A 1 83 ? 3.330 -2.857 11.827 1.00 98.56 83 SER A N 1
ATOM 687 C CA . SER A 1 83 ? 3.503 -2.819 13.283 1.00 98.56 83 SER A CA 1
ATOM 688 C C . SER A 1 83 ? 2.206 -3.088 14.049 1.00 98.56 83 SER A C 1
ATOM 690 O O . SER A 1 83 ? 2.263 -3.544 15.187 1.00 98.56 83 SER A O 1
ATOM 692 N N . GLU A 1 84 ? 1.048 -2.752 13.489 1.00 98.62 84 GLU A N 1
ATOM 693 C CA . GLU A 1 84 ? -0.249 -3.005 14.112 1.00 98.62 84 GLU A CA 1
ATOM 694 C C . GLU A 1 84 ? -0.721 -4.447 13.916 1.00 98.62 84 GLU A C 1
ATOM 696 O O . GLU A 1 84 ? -1.369 -5.005 14.801 1.00 98.62 84 GLU A O 1
ATOM 701 N N . LEU A 1 85 ? -0.392 -5.055 12.778 1.00 98.62 85 LEU A N 1
ATOM 702 C CA . LEU A 1 85 ? -0.696 -6.453 12.481 1.00 98.62 85 LEU A CA 1
ATOM 703 C C . LEU A 1 85 ? 0.211 -7.417 13.255 1.00 98.62 85 LEU A C 1
ATOM 705 O O . LEU A 1 85 ? -0.263 -8.448 13.721 1.00 98.62 85 LEU A O 1
ATOM 709 N N . SER A 1 86 ? 1.482 -7.065 13.466 1.00 97.69 86 SER A N 1
ATOM 710 C CA . SER A 1 86 ? 2.429 -7.890 14.233 1.00 97.69 86 SER A CA 1
ATOM 711 C C . SER A 1 86 ? 2.094 -8.002 15.724 1.00 97.69 86 SER A C 1
ATOM 713 O O . SER A 1 86 ? 2.624 -8.873 16.408 1.00 97.69 86 SER A O 1
ATOM 715 N N . LYS A 1 87 ? 1.201 -7.144 16.232 1.00 97.88 87 LYS A N 1
ATOM 716 C CA . LYS A 1 87 ? 0.678 -7.205 17.606 1.00 97.88 87 LYS A CA 1
ATOM 717 C C . LYS A 1 87 ? -0.409 -8.267 17.792 1.00 97.88 87 LYS A C 1
ATOM 719 O O . LYS A 1 87 ? -0.846 -8.474 18.919 1.00 97.88 87 LYS A O 1
ATOM 724 N N . ILE A 1 88 ? -0.889 -8.898 16.718 1.00 98.06 88 ILE A N 1
ATOM 725 C CA . ILE A 1 88 ? -1.885 -9.968 16.815 1.00 98.06 88 ILE A CA 1
ATOM 726 C C . ILE A 1 88 ? -1.187 -11.231 17.328 1.00 98.06 88 ILE A C 1
ATOM 728 O O . ILE A 1 88 ? -0.362 -11.827 16.637 1.00 98.06 88 ILE A O 1
ATOM 732 N N . GLU A 1 89 ? -1.512 -11.631 18.556 1.00 95.94 89 GLU A N 1
ATOM 733 C CA . GLU A 1 89 ? -0.910 -12.799 19.199 1.00 95.94 89 GLU A CA 1
ATOM 734 C C . GLU A 1 89 ? -1.187 -14.091 18.418 1.00 95.94 89 GLU A C 1
ATOM 736 O O . GLU A 1 89 ? -2.272 -14.297 17.875 1.00 95.94 89 GLU A O 1
ATOM 741 N N . GLY A 1 90 ? -0.189 -14.975 18.357 1.00 95.50 90 GLY A N 1
ATOM 742 C CA . GLY A 1 90 ? -0.304 -16.266 17.673 1.00 95.50 90 GLY A CA 1
ATOM 743 C C . GLY A 1 90 ? -0.275 -16.196 16.143 1.00 95.50 90 GLY A C 1
ATOM 744 O O . GLY A 1 90 ? -0.363 -17.240 15.501 1.00 95.50 90 GLY A O 1
ATOM 745 N N . LYS A 1 91 ? -0.114 -15.006 15.547 1.00 96.00 91 LYS A N 1
ATOM 746 C CA . LYS A 1 91 ? -0.029 -14.833 14.094 1.00 96.00 91 LYS A CA 1
ATOM 747 C C . LYS A 1 91 ? 1.382 -14.483 13.637 1.00 96.00 91 LYS A C 1
ATOM 749 O O . LYS A 1 91 ? 2.022 -13.570 14.150 1.00 96.00 91 LYS A O 1
ATOM 754 N N . SER A 1 92 ? 1.849 -15.202 12.619 1.00 96.25 92 SER A N 1
ATOM 755 C CA . SER A 1 92 ? 3.065 -14.884 11.870 1.00 96.25 92 SER A CA 1
ATOM 756 C C . SER A 1 92 ? 2.669 -14.664 10.417 1.00 96.25 92 SER A C 1
ATOM 758 O O . SER A 1 92 ? 2.415 -15.618 9.689 1.00 96.25 92 SER A O 1
ATOM 760 N N . LEU A 1 93 ? 2.520 -13.396 10.033 1.00 98.38 93 LEU A N 1
ATOM 761 C CA . LEU A 1 93 ? 1.981 -13.037 8.725 1.00 98.38 93 LEU A CA 1
ATOM 762 C C . LEU A 1 93 ? 3.071 -13.002 7.654 1.00 98.38 93 LEU A C 1
ATOM 764 O O . LEU A 1 93 ? 4.136 -12.420 7.860 1.00 98.38 93 LEU A O 1
ATOM 768 N N . ILE A 1 94 ? 2.749 -13.545 6.483 1.00 98.50 94 ILE A N 1
ATOM 769 C CA . ILE A 1 94 ? 3.544 -13.430 5.263 1.00 98.50 94 ILE A CA 1
ATOM 770 C C . ILE A 1 94 ? 3.083 -12.192 4.491 1.00 98.50 94 ILE A C 1
ATOM 772 O O . ILE A 1 94 ? 1.932 -12.087 4.070 1.00 98.50 94 ILE A O 1
ATOM 776 N N . LEU A 1 95 ? 3.986 -11.242 4.286 1.00 98.75 95 LEU A N 1
ATOM 777 C CA . LEU A 1 95 ? 3.706 -9.950 3.676 1.00 98.75 95 LEU A CA 1
ATOM 778 C C . LEU A 1 95 ? 4.559 -9.761 2.421 1.00 98.75 95 LEU A C 1
ATOM 780 O O . LEU A 1 95 ? 5.793 -9.728 2.472 1.00 98.75 95 LEU A O 1
ATOM 784 N N . LEU A 1 96 ? 3.872 -9.588 1.296 1.00 98.69 96 LEU A N 1
ATOM 785 C CA . LEU A 1 96 ? 4.447 -9.409 -0.031 1.00 98.69 96 LEU A CA 1
ATOM 786 C C . LEU A 1 96 ? 4.034 -8.051 -0.602 1.00 98.69 96 LEU A C 1
ATOM 788 O O . LEU A 1 96 ? 2.853 -7.819 -0.850 1.00 98.69 96 LEU A O 1
ATOM 792 N N . ALA A 1 97 ? 4.996 -7.166 -0.844 1.00 98.62 97 ALA A N 1
ATOM 793 C CA . ALA A 1 97 ? 4.758 -5.889 -1.506 1.00 98.62 97 ALA A CA 1
ATOM 794 C C . ALA A 1 97 ? 4.847 -6.050 -3.030 1.00 98.62 97 ALA A C 1
ATOM 796 O O . ALA A 1 97 ? 5.892 -6.413 -3.567 1.00 98.62 97 ALA A O 1
ATOM 797 N N . GLU A 1 98 ? 3.792 -5.722 -3.770 1.00 98.06 98 GLU A N 1
ATOM 798 C CA . GLU A 1 98 ? 3.949 -5.454 -5.198 1.00 98.06 98 GLU A CA 1
ATOM 799 C C . GLU A 1 98 ? 4.605 -4.083 -5.380 1.00 98.06 98 GLU A C 1
ATOM 801 O O . GLU A 1 98 ? 3.951 -3.058 -5.557 1.00 98.06 98 GLU A O 1
ATOM 806 N N . GLY A 1 99 ? 5.925 -4.061 -5.298 1.00 95.69 99 GLY A N 1
ATOM 807 C CA . GLY A 1 99 ? 6.732 -2.862 -5.439 1.00 95.69 99 GLY A CA 1
ATOM 808 C C . GLY A 1 99 ? 8.200 -3.214 -5.618 1.00 95.69 99 GLY A C 1
ATOM 809 O O . GLY A 1 99 ? 8.582 -4.387 -5.538 1.00 95.69 99 GLY A O 1
ATOM 810 N N . ALA A 1 100 ? 9.014 -2.192 -5.860 1.00 94.62 100 ALA A N 1
ATOM 811 C CA . ALA A 1 100 ? 10.465 -2.307 -5.983 1.00 94.62 100 ALA A CA 1
ATOM 812 C C . ALA A 1 100 ? 11.232 -1.502 -4.925 1.00 94.62 100 ALA A C 1
ATOM 814 O O . ALA A 1 100 ? 12.427 -1.744 -4.751 1.00 94.62 100 ALA A O 1
ATOM 815 N N . ARG A 1 101 ? 10.589 -0.579 -4.188 1.00 94.56 101 ARG A N 1
ATOM 816 C CA . ARG A 1 101 ? 11.308 0.226 -3.186 1.00 94.56 101 ARG A CA 1
ATOM 817 C C . ARG A 1 101 ? 11.932 -0.660 -2.104 1.00 94.56 101 ARG A C 1
ATOM 819 O O . ARG A 1 101 ? 11.281 -1.541 -1.539 1.00 94.56 101 ARG A O 1
ATOM 826 N N . SER A 1 102 ? 13.195 -0.392 -1.777 1.00 94.50 102 SER A N 1
ATOM 827 C CA . SER A 1 102 ? 13.919 -1.107 -0.719 1.00 94.50 102 SER A CA 1
ATOM 828 C C . SER A 1 102 ? 13.392 -0.784 0.683 1.00 94.50 102 SER A C 1
ATOM 830 O O . SER A 1 102 ? 13.543 -1.590 1.602 1.00 94.50 102 SER A O 1
ATOM 832 N N . ASP A 1 103 ? 12.723 0.359 0.854 1.00 97.31 103 ASP A N 1
ATOM 833 C CA . ASP A 1 103 ? 12.126 0.767 2.126 1.00 97.31 103 ASP A CA 1
ATOM 834 C C . ASP A 1 103 ? 10.962 -0.130 2.582 1.00 97.31 103 ASP A C 1
ATOM 836 O O . ASP A 1 103 ? 10.668 -0.168 3.778 1.00 97.31 103 ASP A O 1
ATOM 840 N N . HIS A 1 104 ? 10.372 -0.937 1.691 1.00 98.19 104 HIS A N 1
ATOM 841 C CA . HIS A 1 104 ? 9.371 -1.948 2.051 1.00 98.19 104 HIS A CA 1
ATOM 842 C C . HIS A 1 104 ? 9.912 -2.975 3.046 1.00 98.19 104 HIS A C 1
ATOM 844 O O . HIS A 1 104 ? 9.211 -3.350 3.988 1.00 98.19 104 HIS A O 1
ATOM 850 N N . PHE A 1 105 ? 11.172 -3.390 2.898 1.00 98.12 105 PHE A N 1
ATOM 851 C CA . PHE A 1 105 ? 11.801 -4.314 3.845 1.00 98.12 105 PHE A CA 1
ATOM 852 C C . PHE A 1 105 ? 11.962 -3.667 5.222 1.00 98.12 105 PHE A C 1
ATOM 854 O O . PHE A 1 105 ? 11.662 -4.283 6.242 1.00 98.12 105 PHE A O 1
ATOM 861 N N . THR A 1 106 ? 12.345 -2.389 5.257 1.00 98.19 106 THR A N 1
ATOM 862 C CA . THR A 1 106 ? 12.434 -1.612 6.502 1.00 98.19 106 THR A CA 1
ATOM 863 C C . THR A 1 106 ? 11.057 -1.404 7.146 1.00 98.19 106 THR A C 1
ATOM 865 O O . THR A 1 106 ? 10.957 -1.350 8.372 1.00 98.19 106 THR A O 1
ATOM 868 N N . ALA A 1 107 ? 9.986 -1.316 6.350 1.00 98.38 107 ALA A N 1
ATOM 869 C CA . ALA A 1 107 ? 8.613 -1.242 6.852 1.00 98.38 107 ALA A CA 1
ATOM 870 C C . ALA A 1 107 ? 8.134 -2.572 7.461 1.00 98.38 107 ALA A C 1
ATOM 872 O O . ALA A 1 107 ? 7.233 -2.563 8.299 1.00 98.38 107 ALA A O 1
ATOM 873 N N . GLY A 1 108 ? 8.753 -3.693 7.074 1.00 98.25 108 GLY A N 1
ATOM 874 C CA . GLY A 1 108 ? 8.507 -5.026 7.624 1.00 98.25 108 GLY A CA 1
ATOM 875 C C . GLY A 1 108 ? 7.958 -6.053 6.629 1.00 98.25 108 GLY A C 1
ATOM 876 O O . GLY A 1 108 ? 7.622 -7.160 7.048 1.00 98.25 108 GLY A O 1
ATOM 877 N N . PHE A 1 109 ? 7.863 -5.730 5.334 1.00 98.62 109 PHE A N 1
ATOM 878 C CA . PHE A 1 109 ? 7.582 -6.738 4.305 1.00 98.62 109 PHE A CA 1
ATOM 879 C C . PHE A 1 109 ? 8.741 -7.737 4.205 1.00 98.62 109 PHE A C 1
ATOM 881 O O . PHE A 1 109 ? 9.903 -7.345 4.292 1.00 98.62 109 PHE A O 1
ATOM 888 N N . GLN A 1 110 ? 8.444 -9.021 3.977 1.00 98.31 110 GLN A N 1
ATOM 889 C CA . GLN A 1 110 ? 9.493 -10.030 3.764 1.00 98.31 110 GLN A CA 1
ATOM 890 C C . GLN A 1 110 ? 9.866 -10.187 2.288 1.00 98.31 110 GLN A C 1
ATOM 892 O O . GLN A 1 110 ? 10.947 -10.678 1.975 1.00 98.31 110 GLN A O 1
ATOM 897 N N . MET A 1 111 ? 8.975 -9.795 1.377 1.00 97.75 111 MET A N 1
ATOM 898 C CA . MET A 1 111 ? 9.143 -9.996 -0.060 1.00 97.75 111 MET A CA 1
ATOM 899 C C . MET A 1 111 ? 8.649 -8.784 -0.852 1.00 97.75 111 MET A C 1
ATOM 901 O O . MET A 1 111 ? 7.715 -8.097 -0.429 1.00 97.75 111 MET A O 1
ATOM 905 N N . ASN A 1 112 ? 9.226 -8.577 -2.038 1.00 96.56 112 ASN A N 1
ATOM 906 C CA . ASN A 1 112 ? 8.703 -7.665 -3.051 1.00 96.56 112 ASN A CA 1
ATOM 907 C C . ASN A 1 112 ? 8.796 -8.270 -4.474 1.00 96.56 112 ASN A C 1
ATOM 909 O O . ASN A 1 112 ? 9.279 -9.392 -4.627 1.00 96.56 112 ASN A O 1
ATOM 913 N N . TYR A 1 113 ? 8.304 -7.577 -5.509 1.00 93.25 113 TYR A N 1
ATOM 914 C CA . TYR A 1 113 ? 8.171 -8.132 -6.873 1.00 93.25 113 TYR A CA 1
ATOM 915 C C . TYR A 1 113 ? 9.444 -8.049 -7.736 1.00 93.25 113 TYR A C 1
ATOM 917 O O . TYR A 1 113 ? 9.429 -8.520 -8.870 1.00 93.25 113 TYR A O 1
ATOM 925 N N . SER A 1 114 ? 10.556 -7.507 -7.220 1.00 89.50 114 SER A N 1
ATOM 926 C CA . SER A 1 114 ? 11.845 -7.407 -7.933 1.00 89.50 114 SER A CA 1
ATOM 927 C C . SER A 1 114 ? 11.702 -6.956 -9.404 1.00 89.50 114 SER A C 1
ATOM 929 O O . SER A 1 114 ? 12.198 -7.592 -10.339 1.00 89.50 114 SER A O 1
ATOM 931 N N . TRP A 1 115 ? 10.977 -5.853 -9.625 1.00 93.12 115 TRP A N 1
ATOM 932 C CA . TRP A 1 115 ? 10.642 -5.361 -10.969 1.00 93.12 115 TRP A CA 1
ATOM 933 C C . TRP A 1 115 ? 11.866 -5.089 -11.851 1.00 93.12 115 TRP A C 1
ATOM 935 O O . TRP A 1 115 ? 11.813 -5.312 -13.065 1.00 93.12 115 TRP A O 1
ATOM 945 N N . ASP A 1 116 ? 12.978 -4.671 -11.247 1.00 89.31 116 ASP A N 1
ATOM 946 C CA . ASP A 1 116 ? 14.243 -4.431 -11.944 1.00 89.31 116 ASP A CA 1
ATOM 947 C C . ASP A 1 116 ? 14.835 -5.728 -12.503 1.00 89.31 116 ASP A C 1
ATOM 949 O O . ASP A 1 116 ? 15.292 -5.767 -13.649 1.00 89.31 116 ASP A O 1
ATOM 953 N N . PHE A 1 117 ? 14.757 -6.824 -11.742 1.00 91.31 117 PHE A N 1
ATOM 954 C CA . PHE A 1 117 ? 15.212 -8.134 -12.196 1.00 91.31 117 PHE A CA 1
ATOM 955 C C . PHE A 1 117 ? 14.350 -8.648 -13.353 1.00 91.31 117 PHE A C 1
ATOM 957 O O . PHE A 1 117 ? 14.882 -9.050 -14.390 1.00 91.31 117 PHE A O 1
ATOM 964 N N . TYR A 1 118 ? 13.021 -8.552 -13.228 1.00 93.19 118 TYR A N 1
ATOM 965 C CA . TYR A 1 118 ? 12.095 -8.885 -14.316 1.00 93.19 118 TYR A CA 1
ATOM 966 C C . TYR A 1 118 ? 12.390 -8.076 -15.591 1.00 93.19 118 TYR A C 1
ATOM 968 O O . TYR A 1 118 ? 12.501 -8.642 -16.684 1.00 93.19 118 TYR A O 1
ATOM 976 N N . THR A 1 119 ? 12.564 -6.759 -15.455 1.00 93.06 119 THR A N 1
ATOM 977 C CA . THR A 1 119 ? 12.867 -5.864 -16.580 1.00 93.06 119 THR A CA 1
ATOM 978 C C . THR A 1 119 ? 14.196 -6.232 -17.234 1.00 93.06 119 THR A C 1
ATOM 980 O O . THR A 1 119 ? 14.286 -6.309 -18.460 1.00 93.06 119 THR A O 1
ATOM 983 N N . THR A 1 120 ? 15.214 -6.541 -16.430 1.00 93.44 120 THR A N 1
ATOM 984 C CA . THR A 1 120 ? 16.533 -6.940 -16.928 1.00 93.44 120 THR A CA 1
ATOM 985 C C . THR A 1 120 ? 16.469 -8.263 -17.689 1.00 93.44 120 THR A C 1
ATOM 987 O O . THR A 1 120 ? 16.991 -8.335 -18.801 1.00 93.44 120 THR A O 1
ATOM 990 N N . ILE A 1 121 ? 15.766 -9.282 -17.174 1.00 94.81 121 ILE A N 1
ATOM 991 C CA . ILE A 1 121 ? 15.556 -10.552 -17.895 1.00 94.81 121 ILE A CA 1
ATOM 992 C C . ILE A 1 121 ? 14.891 -10.310 -19.249 1.00 94.81 121 ILE A C 1
ATOM 994 O O . ILE A 1 121 ? 15.330 -10.855 -20.265 1.00 94.81 121 ILE A O 1
ATOM 998 N N . LYS A 1 122 ? 13.844 -9.482 -19.281 1.00 95.69 122 LYS A N 1
ATOM 999 C CA . LYS A 1 122 ? 13.129 -9.171 -20.520 1.00 95.69 122 LYS A CA 1
ATOM 1000 C C . LYS A 1 122 ? 14.052 -8.528 -21.556 1.00 95.69 122 LYS A C 1
ATOM 1002 O O . LYS A 1 122 ? 14.006 -8.919 -22.721 1.00 95.69 122 LYS A O 1
ATOM 1007 N N . ASN A 1 123 ? 14.908 -7.597 -21.139 1.00 95.00 123 ASN A N 1
ATOM 1008 C CA . ASN A 1 123 ? 15.855 -6.926 -22.031 1.00 95.00 123 ASN A CA 1
ATOM 1009 C C . ASN A 1 123 ? 16.975 -7.868 -22.503 1.00 95.00 123 ASN A C 1
ATOM 1011 O O . ASN A 1 123 ? 17.384 -7.797 -23.659 1.00 95.00 123 ASN A O 1
ATOM 1015 N N . VAL A 1 124 ? 17.447 -8.792 -21.656 1.00 95.38 124 VAL A N 1
ATOM 1016 C CA . VAL A 1 124 ? 18.411 -9.833 -22.067 1.00 95.38 124 VAL A CA 1
ATOM 1017 C C . VAL A 1 124 ? 17.808 -10.710 -23.161 1.00 95.38 124 VAL A C 1
ATOM 1019 O O . VAL A 1 124 ? 18.442 -10.950 -24.185 1.00 95.38 124 VAL A O 1
ATOM 1022 N N . PHE A 1 125 ? 16.563 -11.148 -22.974 1.00 95.19 125 PHE A N 1
ATOM 1023 C CA . PHE A 1 125 ? 15.897 -12.044 -23.915 1.00 95.19 125 PHE A CA 1
ATOM 1024 C C . PHE A 1 125 ? 15.496 -11.359 -25.230 1.00 95.19 125 PHE A C 1
ATOM 1026 O O . PHE A 1 125 ? 15.660 -11.940 -26.300 1.00 95.19 125 PHE A O 1
ATOM 1033 N N . ARG A 1 126 ? 14.945 -10.140 -25.164 1.00 96.44 126 ARG A N 1
ATOM 1034 C CA . ARG A 1 126 ? 14.365 -9.444 -26.326 1.00 96.44 126 ARG A CA 1
ATOM 1035 C C . ARG A 1 126 ? 15.337 -8.482 -27.006 1.00 96.44 126 ARG A C 1
ATOM 1037 O O . ARG A 1 126 ? 15.334 -8.384 -28.228 1.00 96.44 126 ARG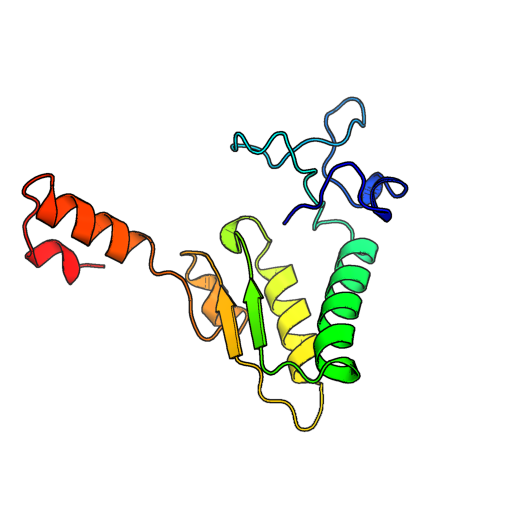 A O 1
ATOM 1044 N N . ASP A 1 127 ? 16.149 -7.779 -26.223 1.00 94.50 127 AS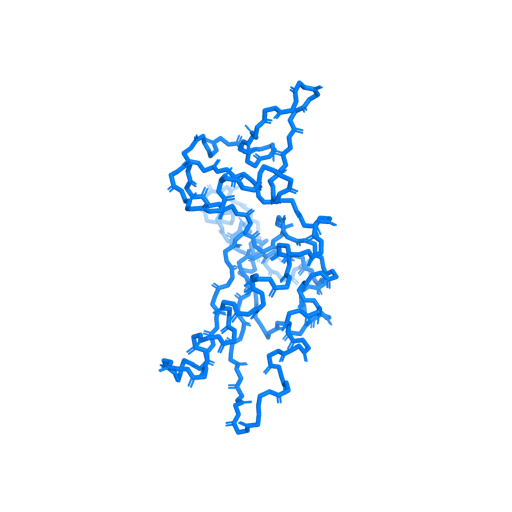P A N 1
ATOM 1045 C CA . ASP A 1 127 ? 16.902 -6.598 -26.665 1.00 94.50 127 ASP A CA 1
ATOM 1046 C C . ASP A 1 127 ? 18.424 -6.842 -26.674 1.00 94.50 127 ASP A C 1
ATOM 1048 O O . ASP A 1 127 ? 19.210 -5.904 -26.777 1.00 94.50 127 ASP A O 1
ATOM 1052 N N . SER A 1 128 ? 18.852 -8.111 -26.593 1.00 92.44 128 SER A N 1
ATOM 1053 C CA . SER A 1 128 ? 20.261 -8.541 -26.632 1.00 92.44 128 SER A CA 1
ATOM 1054 C C . SER A 1 128 ? 21.150 -7.916 -25.548 1.00 92.44 128 SER A C 1
ATOM 1056 O O . SER A 1 128 ? 22.360 -7.769 -25.738 1.00 92.44 128 SER A O 1
ATOM 1058 N N . TYR A 1 129 ? 20.577 -7.550 -24.396 1.00 94.19 129 TYR A N 1
ATOM 1059 C CA . TYR A 1 129 ? 21.380 -7.140 -23.243 1.00 94.19 129 TYR A CA 1
ATOM 1060 C C . TYR A 1 129 ? 22.253 -8.313 -22.779 1.00 94.19 129 TYR A C 1
ATOM 1062 O O . TYR A 1 129 ? 21.833 -9.471 -22.807 1.00 94.19 129 TYR A O 1
ATOM 1070 N N . SER A 1 130 ? 23.471 -8.020 -22.317 1.00 94.25 130 SER A N 1
ATOM 1071 C CA . SER A 1 130 ? 24.342 -9.045 -21.738 1.00 94.25 130 SER A CA 1
ATOM 1072 C C . SER A 1 130 ? 23.697 -9.659 -20.494 1.00 94.25 130 SER A C 1
ATOM 1074 O O . SER A 1 130 ? 23.254 -8.937 -19.599 1.00 94.25 130 SER A O 1
ATOM 1076 N N . ALA A 1 131 ? 23.736 -10.990 -20.380 1.00 92.88 131 ALA A N 1
ATOM 1077 C CA . ALA A 1 131 ? 23.289 -11.701 -19.180 1.00 92.88 131 ALA A CA 1
ATOM 1078 C C . ALA A 1 131 ? 24.048 -11.267 -17.910 1.00 92.88 131 ALA A C 1
ATOM 1080 O O . ALA A 1 131 ? 23.548 -11.451 -16.804 1.00 92.88 131 ALA A O 1
ATOM 1081 N N . SER A 1 132 ? 25.225 -10.642 -18.049 1.00 93.38 132 SER A N 1
ATOM 1082 C CA . SER A 1 132 ? 25.972 -10.076 -16.920 1.00 93.38 132 SER A CA 1
ATOM 1083 C C . SER A 1 132 ? 25.201 -8.991 -16.160 1.00 93.38 132 SER A C 1
ATOM 1085 O O . SER A 1 132 ? 25.457 -8.808 -14.974 1.00 93.38 132 SER A O 1
ATOM 1087 N N . TYR A 1 133 ? 24.253 -8.296 -16.802 1.00 90.25 133 TYR A N 1
ATOM 1088 C CA . TYR A 1 133 ? 23.446 -7.260 -16.146 1.00 90.25 133 TYR A CA 1
ATOM 1089 C C . TYR A 1 133 ? 22.476 -7.812 -15.091 1.00 90.25 133 TYR A C 1
ATOM 1091 O O . TYR A 1 133 ? 22.014 -7.057 -14.244 1.00 90.25 133 TYR A O 1
ATOM 1099 N N . LEU A 1 134 ? 22.195 -9.122 -15.093 1.00 87.25 134 LEU A N 1
ATOM 1100 C CA . LEU A 1 134 ? 21.308 -9.756 -14.108 1.00 87.25 134 LEU A CA 1
ATOM 1101 C C . LEU A 1 134 ? 21.872 -9.756 -12.683 1.00 87.25 134 LEU A C 1
ATOM 1103 O O . LEU A 1 134 ? 21.115 -9.936 -11.735 1.00 87.25 134 LEU A O 1
ATOM 1107 N N . PHE A 1 135 ? 23.186 -9.587 -12.536 1.00 82.12 135 PHE A N 1
ATOM 1108 C CA . PHE A 1 135 ? 23.890 -9.723 -11.257 1.00 82.12 135 PHE A CA 1
ATOM 1109 C C . PHE A 1 135 ? 24.472 -8.402 -10.743 1.00 82.12 135 PHE A C 1
ATOM 1111 O O . PHE A 1 135 ? 25.135 -8.391 -9.711 1.00 82.12 135 PHE A O 1
ATOM 1118 N N . SER A 1 136 ? 24.269 -7.302 -11.471 1.00 67.50 136 SER A N 1
ATOM 1119 C CA . SER A 1 136 ? 24.807 -5.976 -11.143 1.00 67.50 136 SER A CA 1
ATOM 1120 C C . SER A 1 136 ? 23.761 -5.033 -10.540 1.00 67.50 136 SER A C 1
ATOM 1122 O O . SER A 1 136 ? 23.892 -3.821 -10.693 1.00 67.50 136 SER A O 1
ATOM 1124 N N . THR A 1 137 ? 22.708 -5.589 -9.939 1.00 57.69 137 THR A N 1
ATOM 1125 C CA . THR A 1 137 ? 21.618 -4.841 -9.294 1.00 57.69 137 THR A CA 1
ATOM 1126 C C . THR A 1 137 ? 22.062 -4.2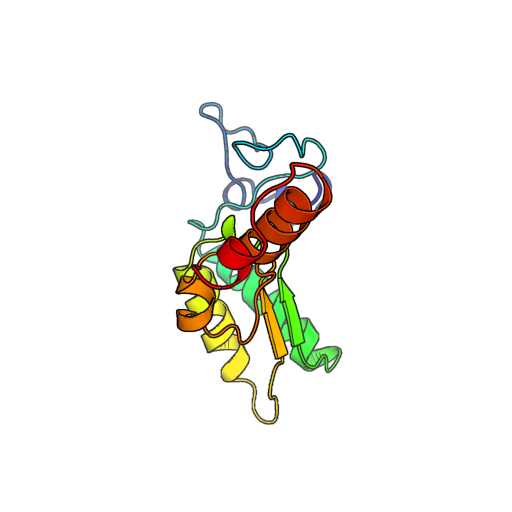03 -7.990 1.00 57.69 137 THR A C 1
ATOM 1128 O O . THR A 1 137 ? 22.654 -4.947 -7.173 1.00 57.69 137 THR A O 1
#

pLDDT: mean 96.59, std 4.9, range [57.69, 98.88]